Protein AF-A0A7K1UAN4-F1 (afdb_monomer)

Sequence (146 aa):
MVEILPHTERFILIFNRLKNEKKLPSNSALAAKLGMGSGNTLTEIKSGRQNISIESIQKFCDLYGKANGFSMEDFIGKIGDTFNPDDEANWERAKIINLEQEVADLKSLVYKLLGRNRSYDECLDDIENGSKRILNDLRRSNKGRG

Radius of gyration: 20.34 Å; Cα contacts (8 Å, |Δi|>4): 111; chains: 1; bounding box: 42×40×54 Å

Foldseek 3Di:
DDDEDQLLVLVLVVVVVCVVVVNDDQLQVLCVQLVNNGSVQVVCSNVRNDYDDLSSVQSVCVVCVVVQQHHSCSRVDDPPPPPDPCCVVVSVVSVVVVVLQVQLVVVCVVCVVVVHHDDSVNSSVVSVVVVVVVVVVVVVVVVVPD

Solvent-accessible surface area (backbone atoms only — not comparable to full-atom values): 8249 Å² total; per-residue (Å²): 132,66,85,76,45,67,40,33,57,43,46,42,52,56,50,52,52,38,47,75,72,64,74,51,70,57,55,49,60,44,17,56,74,41,69,36,96,39,30,63,58,50,51,34,33,65,68,63,64,43,70,65,53,71,69,35,49,48,47,45,27,75,76,48,10,77,89,68,70,47,51,66,66,76,36,69,60,65,88,77,68,74,83,47,87,68,43,59,56,54,52,49,47,48,47,48,51,52,51,48,51,54,51,11,51,52,47,19,51,52,30,49,77,71,74,39,96,51,52,46,68,63,37,36,54,54,50,56,54,49,53,56,49,53,54,51,52,54,55,53,64,59,65,73,76,115

Organism: NCBI:txid2683588

Secondary structure (DSSP, 8-state):
-PPPPHHHHHHHHHHHHHHHTT-S--HHHHHHHTT-S-HHHHHHHHTTSSPPPHHHHHHHIIIIIHHHT--SHHHHS-TTS---TTHHHHHHHHHHHHHHHHHHHHHHHHHHHTT----HHHHHHHHHHHHHHHHHHHHHHHHTT-

InterPro domains:
  IPR001387 Cro/C1-type, helix-turn-helix domain [PS50943] (28-75)

Mean predicted aligned error: 13.45 Å

pLDDT: mean 79.14, std 15.54, range [40.44, 96.25]

Nearest PDB structures (foldseek):
  5d4z-assembly5_V  TM=5.708E-01  e=2.843E-01  Salmonella phage SPC32H
  7egb-assembly1_9  TM=2.548E-01  e=7.263E+00  Homo sapiens

Structure (mmCIF, N/CA/C/O backbone):
data_AF-A0A7K1UAN4-F1
#
_entry.id   AF-A0A7K1UAN4-F1
#
loop_
_atom_site.group_PDB
_atom_site.id
_atom_site.type_symbol
_atom_site.label_atom_id
_atom_site.label_alt_id
_atom_site.label_comp_id
_atom_site.label_asym_id
_atom_site.label_entity_id
_atom_site.label_seq_id
_atom_site.pdbx_PDB_ins_code
_atom_site.Cartn_x
_atom_site.Cartn_y
_atom_site.Cartn_z
_atom_site.occupancy
_atom_site.B_iso_or_equiv
_atom_site.auth_seq_id
_atom_site.auth_comp_id
_atom_site.auth_asym_id
_atom_site.auth_atom_id
_atom_site.pdbx_PDB_model_num
ATOM 1 N N . MET A 1 1 ? 17.745 7.753 -25.594 1.00 60.97 1 MET A N 1
ATOM 2 C CA . MET A 1 1 ? 17.312 7.622 -24.186 1.00 60.97 1 MET A CA 1
ATOM 3 C C . MET A 1 1 ? 15.817 7.380 -24.198 1.00 60.97 1 MET A C 1
ATOM 5 O O . MET A 1 1 ? 15.152 8.009 -25.009 1.00 60.97 1 MET A O 1
ATOM 9 N N . VAL A 1 2 ? 15.315 6.439 -23.395 1.00 71.94 2 VAL A N 1
ATOM 10 C CA . VAL A 1 2 ? 13.866 6.242 -23.237 1.00 71.94 2 VAL A CA 1
ATOM 11 C C . VAL A 1 2 ? 13.353 7.378 -22.362 1.00 71.94 2 VAL A C 1
ATOM 13 O O . VAL A 1 2 ? 13.899 7.602 -21.286 1.00 71.94 2 VAL A O 1
ATOM 16 N N . GLU A 1 3 ? 12.354 8.114 -22.839 1.00 84.25 3 GLU A N 1
ATOM 17 C CA . GLU A 1 3 ? 11.639 9.079 -22.009 1.00 84.25 3 GLU A CA 1
ATOM 18 C C . GLU A 1 3 ? 10.811 8.306 -20.978 1.00 84.25 3 GLU A C 1
ATOM 20 O O . GLU A 1 3 ? 9.996 7.444 -21.332 1.00 84.25 3 GLU A O 1
ATOM 25 N N . ILE A 1 4 ? 11.077 8.553 -19.696 1.00 85.88 4 ILE A N 1
ATOM 26 C CA . ILE A 1 4 ? 10.380 7.880 -18.604 1.00 85.88 4 ILE A CA 1
ATOM 27 C C . ILE A 1 4 ? 9.106 8.650 -18.288 1.00 85.88 4 ILE A C 1
ATOM 29 O O . ILE A 1 4 ? 9.117 9.858 -18.082 1.00 85.88 4 ILE A O 1
ATOM 33 N N . LE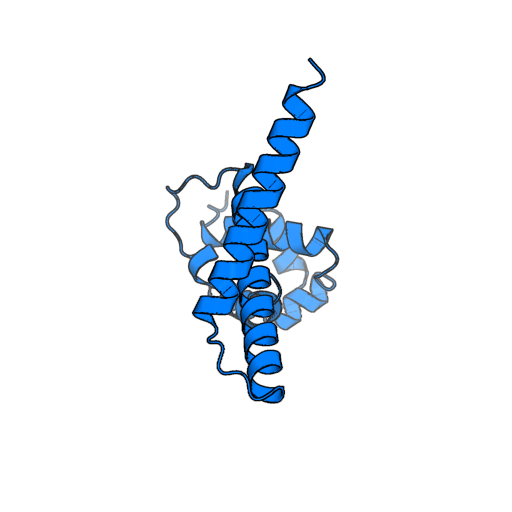U A 1 5 ? 7.993 7.922 -18.291 1.00 84.88 5 LEU A N 1
ATOM 34 C CA . LEU A 1 5 ? 6.674 8.475 -18.055 1.00 84.88 5 LEU A CA 1
ATOM 35 C C . LEU A 1 5 ? 6.460 8.734 -16.554 1.00 84.88 5 LEU A C 1
ATOM 37 O O . LEU A 1 5 ? 6.926 7.940 -15.732 1.00 84.88 5 LEU A O 1
ATOM 41 N N . PRO A 1 6 ? 5.659 9.751 -16.190 1.00 82.38 6 PRO A N 1
ATOM 42 C CA . PRO A 1 6 ? 5.332 10.095 -14.802 1.00 82.38 6 PRO A CA 1
ATOM 43 C C . PRO A 1 6 ? 5.008 8.916 -13.892 1.00 82.38 6 PRO A C 1
ATOM 45 O O . PRO A 1 6 ? 5.553 8.753 -12.804 1.00 82.38 6 PRO A O 1
ATOM 48 N N . HIS A 1 7 ? 4.098 8.068 -14.357 1.00 84.06 7 HIS A N 1
ATOM 49 C CA . HIS A 1 7 ? 3.599 6.940 -13.590 1.00 84.06 7 HIS A CA 1
ATOM 50 C C . HIS A 1 7 ? 4.685 5.882 -13.374 1.00 84.06 7 HIS A C 1
ATOM 52 O O . HIS A 1 7 ? 4.673 5.188 -12.360 1.00 84.06 7 HIS A O 1
ATOM 58 N N . THR A 1 8 ? 5.653 5.782 -14.290 1.00 90.44 8 THR A N 1
ATOM 59 C CA . THR A 1 8 ? 6.831 4.930 -14.128 1.00 90.44 8 THR A CA 1
ATOM 60 C C . THR A 1 8 ? 7.746 5.475 -13.043 1.00 90.44 8 THR A C 1
ATOM 62 O O . THR A 1 8 ? 8.170 4.705 -12.185 1.00 90.44 8 THR A O 1
ATOM 65 N N . GLU A 1 9 ? 8.021 6.780 -13.023 1.00 85.44 9 GLU A N 1
ATOM 66 C CA . GLU A 1 9 ? 8.836 7.394 -11.964 1.00 85.44 9 GLU A CA 1
ATOM 67 C C . GLU A 1 9 ? 8.207 7.158 -10.587 1.00 85.44 9 GLU A C 1
ATOM 69 O O . GLU A 1 9 ? 8.868 6.669 -9.666 1.00 85.44 9 GLU A O 1
ATOM 74 N N . ARG A 1 10 ? 6.894 7.394 -10.475 1.00 85.94 10 ARG A N 1
ATOM 75 C CA . ARG A 1 10 ? 6.131 7.148 -9.244 1.00 85.94 10 ARG A CA 1
ATOM 76 C C . ARG A 1 10 ? 6.131 5.674 -8.842 1.00 85.94 10 ARG A C 1
ATOM 78 O O . ARG A 1 10 ? 6.328 5.352 -7.670 1.00 85.94 10 ARG A O 1
ATOM 85 N N . P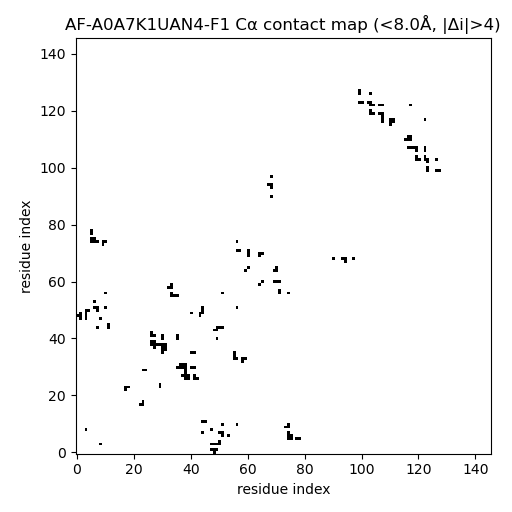HE A 1 11 ? 6.010 4.766 -9.809 1.00 91.88 11 PHE A N 1
ATOM 86 C CA . PHE A 1 11 ? 6.152 3.337 -9.552 1.00 91.88 11 PHE A CA 1
ATO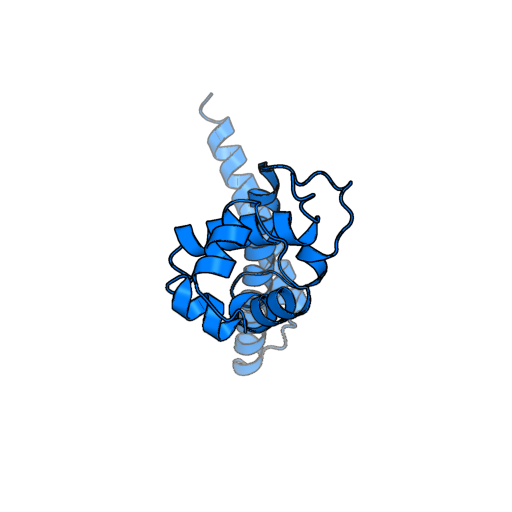M 87 C C . PHE A 1 11 ? 7.520 2.969 -8.990 1.00 91.88 11 PHE A C 1
ATOM 89 O O . PHE A 1 11 ? 7.581 2.244 -8.000 1.00 91.88 11 PHE A O 1
ATOM 96 N N . ILE A 1 12 ? 8.611 3.475 -9.570 1.00 90.19 12 ILE A N 1
ATOM 97 C CA . ILE A 1 12 ? 9.971 3.178 -9.104 1.00 90.19 12 ILE A CA 1
ATOM 98 C C . ILE A 1 12 ? 10.155 3.627 -7.648 1.00 90.19 12 ILE A C 1
ATOM 100 O O . ILE A 1 12 ? 10.749 2.894 -6.851 1.00 90.19 12 ILE A O 1
ATOM 104 N N . LEU A 1 13 ? 9.617 4.793 -7.283 1.00 85.81 13 LEU A N 1
ATOM 105 C CA . LEU A 1 13 ? 9.676 5.329 -5.922 1.00 85.81 13 LEU A CA 1
ATOM 106 C C . LEU A 1 13 ? 8.960 4.414 -4.919 1.00 85.81 13 LEU A C 1
ATOM 108 O O . LEU A 1 13 ? 9.583 3.927 -3.969 1.00 85.81 13 LEU A O 1
ATOM 112 N N . ILE A 1 14 ? 7.682 4.108 -5.165 1.00 88.62 14 ILE A N 1
ATOM 113 C CA . ILE A 1 14 ? 6.878 3.245 -4.283 1.00 88.62 14 ILE A CA 1
ATOM 114 C C . ILE A 1 14 ? 7.476 1.832 -4.222 1.00 88.62 14 ILE A C 1
ATOM 116 O O . ILE A 1 14 ? 7.595 1.242 -3.144 1.00 88.62 14 ILE A O 1
ATOM 120 N N . PHE A 1 15 ? 7.923 1.298 -5.361 1.00 92.12 15 PHE A N 1
ATOM 121 C CA . PHE A 1 15 ? 8.591 0.004 -5.446 1.00 92.12 15 PHE A CA 1
ATOM 122 C C . PHE A 1 15 ? 9.835 -0.057 -4.549 1.00 92.12 15 PHE A C 1
ATOM 124 O O . PHE A 1 15 ? 9.979 -0.992 -3.757 1.00 92.12 15 PHE A O 1
ATOM 131 N N . ASN A 1 16 ? 10.734 0.928 -4.647 1.00 89.06 16 ASN A N 1
ATOM 132 C CA . ASN A 1 16 ? 11.977 0.944 -3.875 1.00 89.06 16 ASN A CA 1
ATOM 133 C C . ASN A 1 16 ? 11.705 1.028 -2.370 1.00 89.06 16 ASN A C 1
ATOM 135 O O . ASN A 1 16 ? 12.329 0.293 -1.601 1.00 89.06 16 ASN A O 1
ATOM 139 N N . ARG A 1 17 ? 10.729 1.842 -1.956 1.00 84.31 17 ARG A N 1
ATOM 140 C CA . ARG A 1 17 ? 10.296 1.920 -0.557 1.00 84.31 17 ARG A CA 1
ATOM 141 C C . ARG A 1 17 ? 9.815 0.569 -0.039 1.00 84.31 17 ARG A C 1
ATOM 143 O O . ARG A 1 17 ? 10.361 0.047 0.932 1.00 84.31 17 ARG A O 1
ATOM 150 N N . LEU A 1 18 ? 8.832 -0.037 -0.704 1.00 88.81 18 LEU A N 1
ATOM 151 C CA . LEU A 1 18 ? 8.281 -1.317 -0.255 1.00 88.81 18 LEU A CA 1
ATOM 152 C C . LEU A 1 18 ? 9.322 -2.443 -0.293 1.00 88.81 18 LEU A C 1
ATOM 154 O O . LEU A 1 18 ? 9.243 -3.394 0.490 1.00 88.81 18 LEU A O 1
ATOM 158 N N . LYS A 1 19 ? 10.323 -2.341 -1.176 1.00 88.25 19 LYS A N 1
ATOM 159 C CA . LYS A 1 19 ? 11.454 -3.268 -1.198 1.00 88.25 19 LYS A CA 1
ATOM 160 C C . LYS A 1 19 ? 12.363 -3.101 0.022 1.00 88.25 19 LYS A C 1
ATOM 162 O O . LYS A 1 19 ? 12.740 -4.116 0.608 1.00 88.25 19 LYS 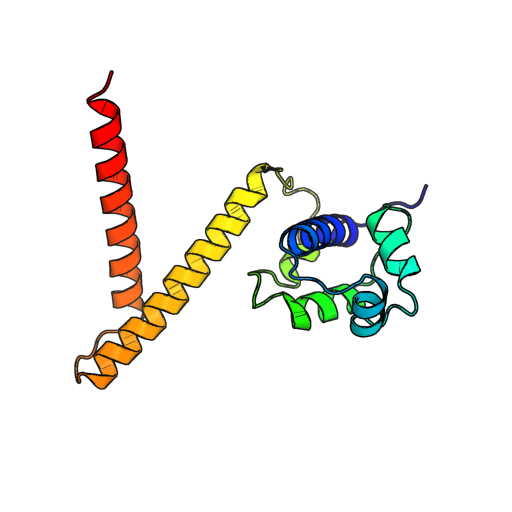A O 1
ATOM 167 N N . ASN A 1 20 ? 12.655 -1.866 0.429 1.00 85.88 20 ASN A N 1
ATOM 168 C CA . ASN A 1 20 ? 13.430 -1.561 1.638 1.00 85.88 20 ASN A CA 1
ATOM 169 C C . ASN A 1 20 ? 12.704 -2.021 2.911 1.00 85.88 20 ASN A C 1
ATOM 171 O O . ASN A 1 20 ? 13.322 -2.601 3.800 1.00 85.88 20 ASN A O 1
ATOM 175 N N . GLU A 1 21 ? 11.379 -1.874 2.951 1.00 84.88 21 GLU A N 1
ATOM 176 C CA . GLU A 1 21 ? 10.522 -2.370 4.038 1.00 84.88 21 GLU A CA 1
ATOM 177 C C . GLU A 1 21 ? 10.323 -3.902 4.015 1.00 84.88 21 GLU A C 1
ATOM 179 O O . GLU A 1 21 ? 9.596 -4.447 4.843 1.00 84.88 21 GLU A O 1
ATOM 184 N N . LYS A 1 22 ? 10.952 -4.623 3.071 1.00 88.38 22 LYS A N 1
ATOM 185 C CA . LYS A 1 22 ? 10.815 -6.080 2.867 1.00 88.38 22 LYS A CA 1
ATOM 186 C C . LYS A 1 22 ? 9.367 -6.550 2.651 1.00 88.38 22 LYS A C 1
ATOM 188 O O . LYS A 1 22 ? 9.048 -7.713 2.887 1.00 88.38 22 LYS A O 1
ATOM 193 N N . LYS A 1 23 ? 8.502 -5.671 2.141 1.00 88.06 23 LYS A N 1
ATOM 194 C CA . LYS A 1 23 ? 7.089 -5.957 1.846 1.00 88.06 23 LYS A CA 1
ATOM 195 C C . LYS A 1 23 ? 6.858 -6.544 0.453 1.00 88.06 23 LYS A C 1
ATOM 197 O O . LYS A 1 23 ? 5.770 -7.041 0.168 1.00 88.06 23 LYS A O 1
ATOM 202 N N . LEU A 1 24 ? 7.870 -6.503 -0.418 1.00 92.56 24 LEU A N 1
ATOM 203 C CA . LEU A 1 24 ? 7.796 -7.058 -1.772 1.00 92.56 24 LEU A CA 1
ATOM 204 C C . LEU A 1 24 ? 8.575 -8.373 -1.916 1.00 92.56 24 LEU A C 1
ATOM 206 O O . LEU A 1 24 ? 9.718 -8.471 -1.446 1.00 92.56 24 LEU A O 1
ATOM 210 N N . PRO A 1 25 ? 8.021 -9.354 -2.657 1.00 93.25 25 PRO A N 1
ATOM 211 C CA . PRO A 1 25 ? 8.714 -10.600 -2.967 1.00 93.25 25 PRO A CA 1
ATOM 212 C C . PRO A 1 25 ? 9.900 -10.358 -3.920 1.00 93.25 25 PRO A C 1
ATOM 214 O O . PRO A 1 25 ? 10.235 -9.220 -4.265 1.00 93.25 25 PRO A O 1
ATOM 217 N N . SER A 1 26 ? 10.594 -11.421 -4.338 1.00 92.50 26 SER A N 1
ATOM 218 C CA . SER A 1 26 ? 11.665 -11.314 -5.342 1.00 92.50 26 SER A CA 1
ATOM 219 C C . SER A 1 26 ? 11.158 -10.681 -6.645 1.00 92.50 26 SER A C 1
ATOM 221 O O . SER A 1 26 ? 9.973 -10.778 -6.966 1.00 92.50 26 SER A O 1
ATOM 223 N N . ASN A 1 27 ? 12.051 -10.047 -7.414 1.00 91.94 27 ASN A N 1
ATOM 224 C CA . ASN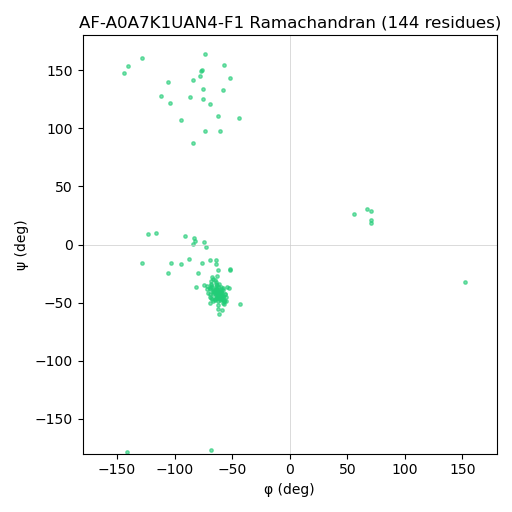 A 1 27 ? 11.662 -9.359 -8.650 1.00 91.94 27 ASN A CA 1
ATOM 225 C C . ASN A 1 27 ? 10.970 -10.301 -9.643 1.00 91.94 27 ASN A C 1
ATOM 227 O O . ASN A 1 27 ? 9.979 -9.916 -10.248 1.00 91.94 27 ASN A O 1
ATOM 231 N N . SER A 1 28 ? 11.438 -11.546 -9.759 1.00 91.81 28 SER A N 1
ATOM 232 C CA . SER A 1 28 ? 10.812 -12.558 -10.616 1.00 91.81 28 SER A CA 1
ATOM 233 C C . SER A 1 28 ? 9.397 -12.919 -10.159 1.00 91.81 28 SER A C 1
ATOM 235 O O . SER A 1 28 ? 8.492 -13.003 -10.982 1.00 91.81 28 SER A O 1
ATOM 237 N N . ALA A 1 29 ? 9.183 -13.089 -8.850 1.00 93.44 29 ALA A N 1
ATOM 238 C CA . ALA A 1 29 ? 7.864 -13.406 -8.307 1.00 93.44 29 ALA A CA 1
ATOM 239 C C . ALA A 1 29 ? 6.894 -12.221 -8.423 1.00 93.44 29 ALA A C 1
ATOM 241 O O . ALA A 1 29 ? 5.715 -12.416 -8.708 1.00 93.44 29 ALA A O 1
ATOM 242 N N . LEU A 1 30 ? 7.382 -10.995 -8.219 1.00 94.56 30 LEU A N 1
ATOM 243 C CA . LEU A 1 30 ? 6.571 -9.798 -8.407 1.00 94.56 30 LEU A CA 1
ATOM 244 C C . LEU A 1 30 ? 6.212 -9.602 -9.881 1.00 94.56 30 LEU A C 1
ATOM 246 O O . LEU A 1 30 ? 5.044 -9.403 -10.185 1.00 94.56 30 LEU A O 1
ATOM 250 N N . ALA A 1 31 ? 7.177 -9.727 -10.793 1.00 93.94 31 ALA A N 1
ATOM 251 C CA . ALA A 1 31 ? 6.934 -9.623 -12.227 1.00 93.94 31 ALA A CA 1
ATOM 252 C C . ALA A 1 31 ? 5.850 -10.612 -12.689 1.00 93.94 31 ALA A C 1
ATOM 254 O O . ALA A 1 31 ? 4.892 -10.201 -13.338 1.00 93.94 31 ALA A O 1
ATOM 255 N N . ALA A 1 32 ? 5.911 -11.871 -12.236 1.00 93.69 32 ALA A N 1
ATOM 256 C CA . ALA A 1 32 ? 4.868 -12.859 -12.510 1.00 93.69 32 ALA A CA 1
ATOM 257 C C . ALA A 1 32 ? 3.479 -12.416 -12.007 1.00 93.69 32 ALA A C 1
ATOM 259 O O . ALA A 1 32 ? 2.502 -12.503 -12.748 1.00 93.69 32 ALA A O 1
ATOM 260 N N . LYS A 1 33 ? 3.384 -11.880 -10.780 1.00 94.06 33 LYS A N 1
ATOM 261 C CA . LYS A 1 33 ? 2.120 -11.363 -10.219 1.00 94.06 33 LYS A CA 1
ATOM 262 C C . LYS A 1 33 ? 1.568 -10.158 -10.983 1.00 94.06 33 LYS A C 1
ATOM 264 O O . LYS A 1 33 ? 0.357 -10.012 -11.097 1.00 94.06 33 LYS A O 1
ATOM 269 N N . LEU A 1 34 ? 2.446 -9.309 -11.512 1.00 94.69 34 LEU A N 1
ATOM 270 C CA . LEU A 1 34 ? 2.071 -8.127 -12.291 1.00 94.69 34 LEU A CA 1
ATOM 271 C C . LEU A 1 34 ? 1.804 -8.442 -13.773 1.00 94.69 34 LEU A C 1
ATOM 273 O O . LEU A 1 34 ? 1.479 -7.535 -14.541 1.00 94.69 34 LEU 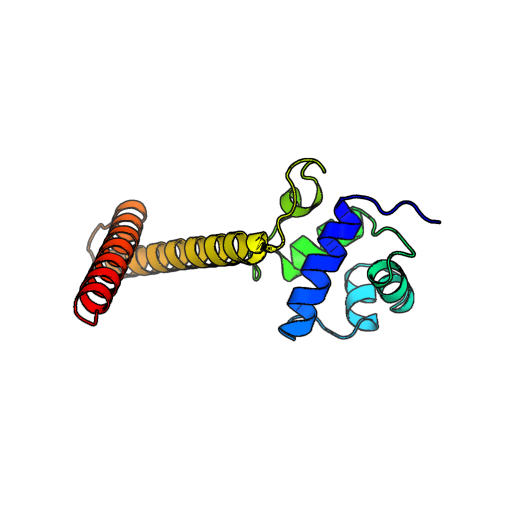A O 1
ATOM 277 N N . GLY A 1 35 ? 1.932 -9.709 -14.187 1.00 91.88 35 GLY A N 1
ATOM 278 C CA . GLY A 1 35 ? 1.795 -10.126 -15.586 1.00 91.88 35 GLY A CA 1
ATOM 279 C C . GLY A 1 35 ? 2.949 -9.658 -16.479 1.00 91.88 35 GLY A C 1
ATOM 280 O O . GLY A 1 35 ? 2.798 -9.562 -17.690 1.00 91.88 35 GLY A O 1
ATOM 281 N N . MET A 1 36 ? 4.100 -9.345 -15.887 1.00 86.31 36 MET A N 1
ATOM 282 C CA . MET A 1 36 ? 5.310 -8.910 -16.573 1.00 86.31 36 MET A CA 1
ATOM 283 C C . MET A 1 36 ? 6.162 -10.155 -16.798 1.00 86.31 36 MET A C 1
ATOM 285 O O . MET A 1 36 ? 6.691 -10.718 -15.844 1.00 86.31 36 MET A O 1
ATOM 289 N N . GLY A 1 37 ? 6.254 -10.631 -18.038 1.00 81.19 37 GLY A N 1
ATOM 290 C CA . GLY A 1 37 ? 6.748 -11.981 -18.346 1.00 81.19 37 GLY A CA 1
ATOM 291 C C . GLY A 1 37 ? 8.104 -12.377 -17.739 1.00 81.19 37 GLY A C 1
ATOM 292 O O . GLY A 1 37 ? 8.368 -13.568 -17.602 1.00 81.19 37 GLY A O 1
ATOM 293 N N . SER A 1 38 ? 8.959 -11.425 -17.337 1.00 86.62 38 SER A N 1
ATOM 294 C CA . SER A 1 38 ? 10.227 -11.727 -16.667 1.00 86.62 38 SER A CA 1
ATOM 295 C C . SER A 1 38 ? 10.565 -10.770 -15.521 1.00 86.62 38 SER A C 1
ATOM 297 O O . SER A 1 38 ? 10.233 -9.585 -15.541 1.00 86.62 38 SER A O 1
ATOM 299 N N . GLY A 1 39 ? 11.350 -11.265 -14.558 1.00 83.38 39 GLY A N 1
ATOM 300 C CA . GLY A 1 39 ? 11.973 -10.421 -13.534 1.00 83.38 39 GLY A CA 1
ATOM 301 C C . GLY A 1 39 ? 12.948 -9.382 -14.105 1.00 83.38 39 GLY A C 1
ATOM 302 O O . GLY A 1 39 ? 13.186 -8.364 -13.457 1.00 83.38 39 GLY A O 1
ATOM 303 N N . ASN A 1 40 ? 13.478 -9.600 -15.316 1.00 91.00 40 ASN A N 1
ATOM 304 C CA . ASN A 1 40 ? 14.353 -8.638 -15.987 1.00 91.00 40 ASN A CA 1
ATOM 305 C C . ASN A 1 40 ? 13.590 -7.374 -16.406 1.00 91.00 40 ASN A C 1
ATOM 307 O O . ASN A 1 40 ? 14.101 -6.276 -16.223 1.00 91.00 40 ASN A O 1
ATOM 311 N N . THR A 1 41 ? 12.332 -7.512 -16.836 1.00 90.81 41 THR A N 1
ATOM 312 C CA . THR A 1 41 ? 11.445 -6.377 -17.145 1.00 90.81 41 THR A CA 1
ATOM 313 C C . THR A 1 41 ? 11.309 -5.435 -15.947 1.00 90.81 41 THR A C 1
ATOM 315 O O . THR A 1 41 ? 11.416 -4.220 -16.079 1.00 90.81 41 THR A O 1
ATOM 318 N N . LEU A 1 42 ? 11.153 -5.987 -14.741 1.00 92.12 42 LEU A N 1
ATOM 319 C CA . LEU A 1 42 ? 11.071 -5.181 -13.524 1.00 92.12 42 LEU A CA 1
ATOM 320 C C . LEU A 1 42 ? 12.405 -4.486 -13.191 1.00 92.12 42 LEU A C 1
ATOM 322 O O . LEU A 1 42 ? 12.416 -3.354 -12.707 1.00 92.12 42 LEU A O 1
ATOM 326 N N . THR A 1 43 ? 13.535 -5.140 -13.471 1.00 92.25 43 THR A N 1
ATOM 327 C CA . THR A 1 43 ? 14.879 -4.556 -13.320 1.00 92.25 43 THR A CA 1
ATOM 328 C C . THR A 1 43 ? 15.122 -3.410 -14.307 1.00 92.25 43 THR A C 1
ATOM 330 O O . THR A 1 43 ? 15.689 -2.383 -13.925 1.00 92.25 43 THR A O 1
ATOM 333 N N . GLU A 1 44 ? 14.678 -3.553 -15.555 1.00 92.06 44 GLU A N 1
ATOM 334 C CA . GLU A 1 44 ? 14.766 -2.516 -16.588 1.00 92.06 44 GLU A CA 1
ATOM 335 C C . GLU A 1 44 ? 13.896 -1.304 -16.251 1.00 92.06 44 GLU A C 1
ATOM 337 O O . GLU A 1 44 ? 14.368 -0.172 -16.371 1.00 92.06 44 GLU A O 1
ATOM 342 N N . ILE A 1 45 ? 12.691 -1.531 -15.722 1.00 92.44 45 ILE A N 1
ATOM 343 C CA . ILE A 1 45 ? 11.821 -0.465 -15.209 1.00 92.44 45 ILE A CA 1
ATOM 344 C C . ILE A 1 45 ? 12.490 0.263 -14.043 1.00 92.44 45 ILE A C 1
ATOM 346 O O . ILE A 1 45 ? 12.666 1.475 -14.109 1.00 92.44 45 ILE A O 1
ATOM 350 N N . LYS A 1 46 ? 12.966 -0.458 -13.015 1.00 87.88 46 LYS A N 1
ATOM 351 C CA . LYS A 1 46 ? 13.678 0.146 -11.870 1.00 87.88 46 LYS A CA 1
ATOM 352 C C . LYS A 1 46 ? 14.878 0.994 -12.305 1.00 87.88 46 LYS A C 1
ATOM 354 O O . LYS A 1 46 ? 15.185 2.000 -11.674 1.00 87.88 46 LYS A O 1
ATOM 359 N N . SER A 1 47 ? 15.576 0.559 -13.350 1.00 86.69 47 SER A N 1
ATOM 360 C CA . SER A 1 47 ? 16.768 1.237 -13.860 1.00 86.69 47 SER A CA 1
ATOM 361 C C . SER A 1 47 ? 16.452 2.419 -14.783 1.00 86.69 47 SER A C 1
ATOM 363 O O . SER A 1 47 ? 17.386 2.975 -15.357 1.00 86.69 47 SER A O 1
ATOM 365 N N . GLY A 1 48 ? 15.175 2.761 -14.994 1.00 85.25 48 GLY A N 1
ATOM 366 C CA . GLY A 1 48 ? 14.776 3.833 -15.907 1.00 85.25 48 GLY A CA 1
ATOM 367 C C . GLY A 1 48 ? 15.074 3.516 -17.375 1.00 85.25 48 GLY A C 1
ATOM 368 O O . GLY A 1 48 ? 15.381 4.415 -18.151 1.00 85.25 48 GLY A O 1
ATOM 369 N N . ARG A 1 49 ? 15.049 2.236 -17.768 1.00 89.31 49 ARG A N 1
ATOM 370 C CA . ARG A 1 49 ? 15.262 1.805 -19.164 1.00 89.31 49 ARG A CA 1
ATOM 371 C C . ARG A 1 49 ? 13.969 1.418 -19.873 1.00 89.31 49 ARG A C 1
ATOM 373 O O . ARG A 1 49 ? 13.965 1.322 -21.095 1.00 89.31 49 ARG A O 1
ATOM 380 N N . GLN A 1 50 ? 12.892 1.198 -19.123 1.00 92.31 50 GLN A N 1
ATOM 381 C CA . GLN A 1 50 ? 11.590 0.808 -19.649 1.00 92.31 50 GLN A CA 1
ATOM 382 C C . GLN A 1 50 ? 10.468 1.460 -18.834 1.00 92.31 50 GLN A C 1
ATOM 384 O O . GLN A 1 50 ? 10.598 1.647 -17.627 1.00 92.31 50 GLN A O 1
ATOM 389 N N . ASN A 1 51 ? 9.354 1.774 -19.497 1.00 92.56 51 ASN A N 1
ATOM 390 C CA . ASN A 1 51 ? 8.136 2.231 -18.835 1.00 92.56 51 ASN A CA 1
ATOM 391 C C . ASN A 1 51 ? 7.287 1.059 -18.341 1.00 92.56 51 ASN A C 1
ATOM 393 O O . ASN A 1 51 ? 7.158 0.038 -19.021 1.00 92.56 51 ASN A O 1
ATOM 397 N N . ILE A 1 52 ? 6.688 1.220 -17.162 1.00 93.94 52 ILE A N 1
ATOM 398 C CA . ILE A 1 52 ? 5.690 0.273 -16.668 1.00 93.94 52 ILE A CA 1
ATOM 399 C C . ILE A 1 52 ? 4.353 0.520 -17.373 1.00 93.94 52 ILE A C 1
ATOM 401 O O . ILE A 1 52 ? 4.001 1.654 -17.677 1.00 93.94 52 ILE A O 1
ATOM 405 N N . SER A 1 53 ? 3.593 -0.544 -17.634 1.00 93.69 53 SER A N 1
ATOM 406 C CA . SER A 1 53 ? 2.241 -0.401 -18.173 1.00 93.69 53 SER A CA 1
ATOM 407 C C . SER A 1 53 ? 1.250 0.029 -17.086 1.00 93.69 53 SER A C 1
ATOM 409 O O . SER A 1 53 ? 1.377 -0.358 -15.922 1.00 93.69 53 SER A O 1
ATOM 411 N N . ILE A 1 54 ? 0.208 0.762 -17.480 1.00 92.06 54 ILE A N 1
ATOM 412 C CA . ILE A 1 54 ? -0.907 1.118 -16.591 1.00 92.06 54 ILE A CA 1
ATOM 413 C C . ILE A 1 54 ? -1.589 -0.132 -16.016 1.00 92.06 54 ILE A C 1
ATOM 415 O O . ILE A 1 54 ? -1.930 -0.154 -14.839 1.00 92.06 54 ILE A O 1
ATOM 419 N N . GLU A 1 55 ? -1.717 -1.205 -16.802 1.00 94.69 55 GLU A N 1
ATOM 420 C CA . GLU A 1 55 ? -2.286 -2.476 -16.336 1.00 94.69 55 GLU A CA 1
ATOM 421 C C . GLU A 1 55 ? -1.452 -3.097 -15.202 1.00 94.69 55 GLU A C 1
ATOM 423 O O . GLU A 1 55 ? -1.992 -3.572 -14.202 1.00 94.69 55 GLU A O 1
ATOM 428 N N . SER A 1 56 ? -0.121 -3.066 -15.326 1.00 95.44 56 SER A N 1
ATOM 429 C CA . SER A 1 56 ? 0.779 -3.551 -14.277 1.00 95.44 56 SER A CA 1
ATOM 430 C C . SER A 1 56 ? 0.736 -2.668 -13.028 1.00 95.44 56 SER A C 1
ATOM 432 O O . SER A 1 56 ? 0.843 -3.202 -11.926 1.00 95.44 56 SER A O 1
ATOM 434 N N . ILE A 1 57 ? 0.548 -1.350 -13.173 1.00 94.44 57 ILE A N 1
ATOM 435 C CA . ILE A 1 57 ? 0.330 -0.453 -12.028 1.00 94.44 57 ILE A CA 1
ATOM 436 C C . ILE A 1 57 ? -0.989 -0.789 -11.336 1.00 94.44 57 ILE A C 1
ATOM 438 O O . ILE A 1 57 ? -0.995 -0.953 -10.120 1.00 94.44 57 ILE A O 1
ATOM 442 N N . GLN A 1 58 ? -2.080 -0.971 -12.083 1.00 94.69 58 GLN A N 1
ATOM 443 C CA . GLN A 1 58 ? -3.373 -1.324 -11.498 1.00 94.69 58 GLN A CA 1
ATOM 444 C C . GLN A 1 58 ? -3.269 -2.615 -10.675 1.00 94.69 58 GLN A C 1
ATOM 446 O O . GLN A 1 58 ? -3.627 -2.629 -9.501 1.00 94.69 58 GLN A O 1
ATOM 451 N N . LYS A 1 59 ? -2.654 -3.668 -11.232 1.00 96.25 59 LYS A N 1
ATOM 452 C CA . LYS A 1 59 ? -2.395 -4.920 -10.496 1.00 96.25 59 LYS A CA 1
ATOM 453 C C . LYS A 1 59 ? -1.529 -4.703 -9.255 1.00 96.25 59 LYS A C 1
ATOM 455 O O . LYS A 1 59 ? -1.719 -5.366 -8.238 1.00 96.25 59 LYS A O 1
ATOM 460 N N . PHE A 1 60 ? -0.559 -3.795 -9.326 1.00 95.75 60 PHE A N 1
ATOM 461 C CA . PHE A 1 60 ? 0.279 -3.451 -8.184 1.00 95.75 60 PHE A CA 1
ATOM 462 C C . PHE A 1 60 ? -0.529 -2.762 -7.073 1.00 95.75 60 PHE A C 1
ATOM 464 O O . PHE A 1 60 ? -0.382 -3.131 -5.907 1.00 95.75 60 PHE A O 1
ATOM 471 N N . CYS A 1 61 ? -1.427 -1.839 -7.422 1.00 93.19 61 CYS A N 1
ATOM 472 C CA . CYS A 1 61 ? -2.368 -1.209 -6.495 1.00 93.19 61 CYS A CA 1
ATOM 473 C C . CYS A 1 61 ? -3.349 -2.222 -5.887 1.00 93.19 61 CYS A C 1
ATOM 475 O O . CYS A 1 61 ? -3.561 -2.204 -4.678 1.00 93.19 61 CYS A O 1
ATOM 477 N N . ASP A 1 62 ? -3.883 -3.152 -6.675 1.00 95.00 62 ASP A N 1
ATOM 478 C CA . ASP A 1 62 ? -4.825 -4.161 -6.175 1.00 95.00 62 ASP A CA 1
ATOM 479 C C . ASP A 1 62 ? -4.167 -5.098 -5.148 1.00 95.00 62 ASP A C 1
ATOM 481 O O . ASP A 1 62 ? -4.771 -5.472 -4.142 1.00 95.00 62 ASP A O 1
ATOM 485 N N . LEU A 1 63 ? -2.901 -5.462 -5.379 1.00 94.81 63 LEU A N 1
ATOM 486 C CA . LEU A 1 63 ? -2.157 -6.379 -4.514 1.00 94.81 63 LEU A CA 1
ATOM 487 C C . LEU A 1 63 ? -1.568 -5.704 -3.271 1.00 94.81 63 LEU A C 1
ATOM 489 O O . LEU A 1 63 ? -1.472 -6.339 -2.219 1.00 94.81 63 LEU A O 1
ATOM 493 N N . TYR A 1 64 ? -1.114 -4.457 -3.397 1.00 93.12 64 TYR A N 1
ATOM 494 C CA . TYR A 1 64 ? -0.287 -3.805 -2.377 1.00 93.12 64 TYR A CA 1
ATOM 495 C C . TYR A 1 64 ? -0.798 -2.430 -1.945 1.00 93.12 64 TYR A C 1
ATOM 497 O O . TYR A 1 64 ? -0.375 -1.956 -0.894 1.00 93.12 64 TYR A O 1
ATOM 505 N N . GLY A 1 65 ? -1.702 -1.805 -2.694 1.00 88.06 65 GLY A N 1
ATOM 506 C CA . GLY A 1 65 ? -2.144 -0.427 -2.483 1.00 88.06 65 GLY A CA 1
ATOM 507 C C . GLY A 1 65 ? -2.807 -0.210 -1.132 1.00 88.06 65 GLY A C 1
ATOM 508 O O . GLY A 1 65 ? -2.278 0.524 -0.299 1.00 88.06 65 GLY A O 1
ATOM 509 N N . LYS A 1 66 ? -3.904 -0.929 -0.854 1.00 83.88 66 LYS A N 1
ATOM 510 C CA . LYS A 1 66 ? -4.684 -0.761 0.388 1.00 83.88 66 LYS A CA 1
ATOM 511 C C . LYS A 1 66 ? -3.832 -0.917 1.652 1.00 83.88 66 LYS A C 1
ATOM 513 O O . LYS A 1 66 ? -3.865 -0.065 2.528 1.00 83.88 66 LYS A O 1
ATOM 518 N N . ALA A 1 67 ? -3.027 -1.977 1.727 1.00 83.44 67 ALA A N 1
ATOM 519 C CA . ALA A 1 67 ? -2.194 -2.263 2.899 1.00 83.44 67 ALA A CA 1
ATOM 520 C C . ALA A 1 67 ? -1.030 -1.271 3.092 1.00 83.44 67 ALA A C 1
ATOM 522 O O . ALA A 1 67 ? -0.380 -1.276 4.137 1.00 83.44 67 ALA A O 1
ATOM 523 N N . ASN A 1 68 ? -0.727 -0.457 2.078 1.00 81.38 68 ASN A N 1
ATOM 524 C CA . ASN A 1 68 ? 0.382 0.493 2.094 1.00 81.38 68 ASN A CA 1
ATOM 525 C C . ASN A 1 68 ? -0.060 1.940 1.841 1.00 81.38 68 ASN A C 1
ATOM 527 O O . ASN A 1 68 ? 0.798 2.807 1.705 1.00 81.38 68 ASN A O 1
ATOM 531 N N . GLY A 1 69 ? -1.371 2.198 1.823 1.00 80.00 69 GLY A N 1
ATOM 532 C CA . GLY A 1 69 ? -1.947 3.534 1.737 1.00 80.00 69 GLY A CA 1
ATOM 533 C C . GLY A 1 69 ? -1.785 4.228 0.387 1.00 80.00 69 GLY A C 1
ATOM 534 O O . GLY A 1 69 ? -1.722 5.448 0.390 1.00 80.00 69 GLY A O 1
ATOM 535 N N . PHE A 1 70 ? -1.708 3.492 -0.730 1.00 83.12 70 PHE A N 1
ATOM 536 C CA . PHE A 1 70 ? -1.661 4.071 -2.081 1.00 83.12 70 PHE A CA 1
ATOM 537 C C . PHE A 1 70 ? -2.705 3.451 -3.020 1.00 83.12 70 PHE A C 1
ATOM 539 O O . PHE A 1 70 ? -3.208 2.348 -2.800 1.00 83.12 70 PHE A O 1
ATOM 546 N N . SER A 1 71 ? -3.004 4.154 -4.101 1.00 87.56 71 SER A N 1
ATOM 547 C CA . SER A 1 71 ? -4.032 3.856 -5.094 1.00 87.56 71 SER A CA 1
ATOM 548 C C . SER A 1 71 ? -3.539 4.201 -6.504 1.00 87.56 71 SER A C 1
ATOM 550 O O . SER A 1 71 ? -2.405 4.633 -6.683 1.00 87.56 71 SER A O 1
ATOM 552 N N . MET A 1 72 ? -4.378 4.006 -7.524 1.00 87.25 72 MET A N 1
ATOM 553 C CA . MET A 1 72 ? -4.033 4.350 -8.908 1.00 87.25 72 MET A CA 1
ATOM 554 C C . MET A 1 72 ? -3.881 5.870 -9.119 1.00 87.25 72 MET A C 1
ATOM 556 O O . MET A 1 72 ? -3.089 6.306 -9.956 1.00 87.25 72 MET A O 1
ATOM 560 N N . GLU A 1 73 ? -4.599 6.690 -8.347 1.00 83.94 73 GLU A N 1
ATOM 561 C CA . GLU A 1 73 ? -4.548 8.158 -8.438 1.00 83.94 73 GLU A CA 1
ATOM 562 C C . GLU A 1 73 ? -3.146 8.693 -8.130 1.00 83.94 73 GLU A C 1
ATOM 564 O O . GLU A 1 73 ? -2.653 9.612 -8.794 1.00 83.94 73 GLU A O 1
ATOM 569 N N . ASP A 1 74 ? -2.447 8.012 -7.221 1.00 82.00 74 ASP A N 1
ATOM 570 C CA . ASP A 1 74 ? -1.066 8.304 -6.859 1.00 82.00 74 ASP A CA 1
ATOM 571 C C . ASP A 1 74 ? -0.092 8.101 -8.021 1.00 82.00 74 ASP A C 1
ATOM 573 O O . ASP A 1 74 ? 1.027 8.587 -7.946 1.00 82.00 74 ASP A O 1
ATOM 577 N N . PHE A 1 75 ? -0.485 7.450 -9.119 1.00 84.38 75 PHE A N 1
ATOM 578 C CA . PHE A 1 75 ? 0.353 7.252 -10.307 1.00 84.38 75 PHE A CA 1
ATOM 579 C C . PHE A 1 75 ? -0.055 8.152 -11.480 1.00 84.38 75 PHE A C 1
ATOM 581 O O . PHE A 1 75 ? 0.781 8.436 -12.336 1.00 84.38 75 PHE A O 1
ATOM 588 N N . ILE A 1 76 ? -1.316 8.597 -11.531 1.00 73.75 76 ILE A N 1
ATOM 589 C CA . ILE A 1 76 ? -1.897 9.350 -12.662 1.00 73.75 76 ILE A CA 1
ATOM 590 C C . ILE A 1 76 ? -1.817 10.876 -12.453 1.00 73.75 76 ILE A C 1
ATOM 592 O O . ILE A 1 76 ? -1.935 11.634 -13.417 1.00 73.75 76 ILE A O 1
ATOM 596 N N . GLY A 1 77 ? -1.582 11.347 -11.222 1.00 60.28 77 GLY A N 1
ATOM 597 C CA . GLY A 1 77 ? -1.441 12.778 -10.924 1.00 60.28 77 GLY A CA 1
ATOM 598 C C . GLY A 1 77 ? -0.416 13.500 -11.818 1.00 60.28 77 GLY A C 1
ATOM 599 O O . GLY A 1 77 ? 0.616 12.937 -12.190 1.00 60.28 77 GLY A O 1
ATOM 600 N N . LYS A 1 78 ? -0.710 14.759 -12.180 1.00 47.19 78 LYS A N 1
ATOM 601 C CA . LYS A 1 78 ? 0.100 15.567 -13.111 1.00 47.19 78 LYS A CA 1
ATOM 602 C C . LYS A 1 78 ? 1.546 15.713 -12.617 1.00 47.19 78 LYS A C 1
ATOM 604 O O . LYS A 1 78 ? 1.770 16.103 -11.473 1.00 47.19 78 LYS A O 1
ATOM 609 N N . ILE A 1 79 ? 2.523 15.496 -13.506 1.00 45.03 79 ILE A N 1
ATOM 610 C CA . ILE A 1 79 ? 3.880 16.037 -13.314 1.00 45.03 79 ILE A CA 1
ATOM 611 C C . ILE A 1 79 ? 3.744 17.556 -13.310 1.00 45.03 79 ILE A C 1
ATOM 613 O O . ILE A 1 79 ? 3.388 18.151 -14.325 1.00 45.03 79 ILE A O 1
ATOM 617 N N . GLY A 1 80 ? 3.962 18.163 -12.152 1.00 41.47 80 GLY A N 1
ATOM 618 C CA . GLY A 1 80 ? 3.759 19.591 -11.922 1.00 41.47 80 GLY A CA 1
ATOM 619 C C . GLY A 1 80 ? 3.430 19.879 -10.464 1.00 41.47 80 GLY A C 1
ATOM 620 O O . GLY A 1 80 ? 3.909 20.873 -9.928 1.00 41.47 80 GLY A O 1
ATOM 621 N N . ASP A 1 81 ? 2.743 18.949 -9.796 1.00 44.53 81 ASP A N 1
ATOM 622 C CA . ASP A 1 81 ? 2.873 18.823 -8.349 1.00 44.53 81 ASP A CA 1
ATOM 623 C C . ASP A 1 81 ? 4.243 18.195 -8.121 1.00 44.53 81 ASP A C 1
ATOM 625 O O . ASP A 1 81 ? 4.450 17.001 -8.353 1.00 44.53 81 ASP A O 1
ATOM 629 N N . THR A 1 82 ? 5.225 19.047 -7.829 1.00 40.94 82 THR A N 1
ATOM 630 C CA . THR A 1 82 ? 6.565 18.648 -7.404 1.00 40.94 82 THR A CA 1
ATOM 631 C C . THR A 1 82 ? 6.422 17.540 -6.379 1.00 40.94 82 THR A C 1
ATOM 633 O O . THR A 1 82 ? 5.993 17.810 -5.260 1.00 40.94 82 THR A O 1
ATOM 636 N N . PHE A 1 83 ? 6.782 16.317 -6.773 1.00 46.38 83 PHE A N 1
ATOM 637 C CA . PHE A 1 83 ? 7.073 15.262 -5.823 1.00 46.38 83 PHE A CA 1
ATOM 638 C C . PHE A 1 83 ? 8.251 15.776 -5.003 1.00 46.38 83 PHE A C 1
ATOM 640 O O . PHE A 1 83 ? 9.392 15.802 -5.475 1.00 46.38 83 PHE A O 1
ATOM 647 N N . ASN A 1 84 ? 7.951 16.326 -3.834 1.00 47.84 84 ASN A N 1
ATOM 648 C CA . ASN A 1 84 ? 8.979 16.772 -2.920 1.00 47.84 84 ASN A CA 1
ATOM 649 C C . ASN A 1 84 ? 9.535 15.488 -2.291 1.00 47.84 84 ASN A C 1
ATOM 651 O O . ASN A 1 84 ? 8.749 14.642 -1.895 1.00 47.84 84 ASN A O 1
ATOM 655 N N . PRO A 1 85 ? 10.848 15.268 -2.177 1.00 44.12 85 PRO A N 1
ATOM 656 C CA . PRO A 1 85 ? 11.385 14.183 -1.353 1.00 44.12 85 PRO A CA 1
ATOM 657 C C . PRO A 1 85 ? 10.836 14.174 0.090 1.00 44.12 85 PRO A C 1
ATOM 659 O O . PRO A 1 85 ? 10.789 13.115 0.710 1.00 44.12 85 PRO A O 1
ATOM 662 N N . ASP A 1 86 ? 10.326 15.312 0.585 1.00 49.31 86 ASP A N 1
ATOM 663 C CA . ASP A 1 86 ? 9.535 15.407 1.824 1.00 49.31 86 ASP A CA 1
ATOM 664 C C . ASP A 1 86 ? 8.102 14.829 1.717 1.00 49.31 86 ASP A C 1
ATOM 666 O O . ASP A 1 86 ? 7.378 14.793 2.710 1.00 49.31 86 ASP A O 1
ATOM 670 N N . ASP A 1 87 ? 7.660 14.341 0.553 1.00 53.62 87 ASP A N 1
ATOM 671 C CA . ASP A 1 87 ? 6.393 13.619 0.375 1.00 53.62 87 ASP A CA 1
ATOM 672 C C . ASP A 1 87 ? 6.382 12.302 1.149 1.00 53.62 87 ASP A C 1
ATOM 674 O O . ASP A 1 87 ? 5.305 11.788 1.437 1.00 53.62 87 ASP A O 1
ATOM 678 N N . GLU A 1 88 ? 7.534 11.777 1.585 1.00 49.66 88 GLU A N 1
ATOM 679 C CA . GLU A 1 88 ? 7.576 10.726 2.608 1.00 49.66 88 GLU A CA 1
ATOM 680 C C . GLU A 1 88 ? 6.773 11.136 3.856 1.00 49.66 88 GLU A C 1
ATOM 682 O O . GLU A 1 88 ? 6.001 10.327 4.370 1.00 49.66 88 GLU A O 1
ATOM 687 N N . ALA A 1 89 ? 6.815 12.415 4.250 1.00 47.97 89 ALA A N 1
ATOM 688 C CA . ALA A 1 89 ? 5.983 12.954 5.321 1.00 47.97 89 ALA A CA 1
ATOM 689 C C . ALA A 1 89 ? 4.492 13.003 4.947 1.00 47.97 89 ALA A C 1
ATOM 691 O O . ALA A 1 89 ? 3.648 12.840 5.824 1.00 47.97 89 ALA A O 1
ATOM 692 N N . ASN A 1 90 ? 4.135 13.190 3.672 1.00 50.97 90 ASN A N 1
ATOM 693 C CA . ASN A 1 90 ? 2.744 13.106 3.211 1.00 50.97 90 ASN A CA 1
ATOM 694 C C . ASN A 1 90 ? 2.230 11.661 3.209 1.00 50.97 90 ASN A C 1
ATOM 696 O O . ASN A 1 90 ? 1.089 11.424 3.597 1.00 50.97 90 ASN A O 1
ATOM 700 N N . TRP A 1 91 ? 3.076 10.681 2.893 1.00 52.25 91 TRP A N 1
ATOM 701 C CA . TRP A 1 91 ? 2.735 9.263 3.023 1.00 52.25 91 TRP A CA 1
ATOM 702 C C . TRP A 1 91 ? 2.662 8.800 4.477 1.00 52.25 91 TRP A C 1
ATOM 704 O O . TRP A 1 91 ? 1.806 7.991 4.827 1.00 52.25 91 TRP A O 1
ATOM 714 N N . GLU A 1 92 ? 3.550 9.289 5.341 1.00 54.78 92 GLU A N 1
ATOM 715 C CA . GLU A 1 92 ? 3.457 9.056 6.781 1.00 54.78 92 GLU A CA 1
ATOM 716 C C . GLU A 1 92 ? 2.197 9.697 7.357 1.00 54.78 92 GLU A C 1
ATOM 718 O O . GLU A 1 92 ? 1.502 9.049 8.133 1.00 54.78 92 GLU A O 1
ATOM 723 N N . ARG A 1 93 ? 1.833 10.906 6.914 1.00 56.50 93 ARG A N 1
ATOM 724 C CA . ARG A 1 93 ? 0.545 11.532 7.245 1.00 56.50 93 ARG A CA 1
ATOM 725 C C . ARG A 1 93 ? -0.633 10.709 6.738 1.00 56.50 93 ARG A C 1
ATOM 727 O O . ARG A 1 93 ? -1.539 10.461 7.517 1.00 56.50 93 ARG A O 1
ATOM 734 N N . ALA A 1 94 ? -0.608 10.225 5.497 1.00 54.56 94 ALA A N 1
ATOM 735 C CA . ALA A 1 94 ? -1.658 9.359 4.957 1.00 54.56 94 ALA A CA 1
ATOM 736 C C . ALA A 1 94 ? -1.775 8.043 5.746 1.00 54.56 94 ALA A C 1
ATOM 738 O O . ALA A 1 94 ? -2.873 7.588 6.052 1.00 54.56 94 ALA A O 1
ATOM 739 N N . LYS A 1 95 ? -0.642 7.457 6.152 1.00 60.56 95 LYS A N 1
ATOM 740 C CA . LYS A 1 95 ? -0.606 6.276 7.022 1.00 60.56 95 LYS A CA 1
ATOM 741 C C . LYS A 1 95 ? -1.168 6.574 8.412 1.00 60.56 95 LYS A C 1
ATOM 743 O O . LYS A 1 95 ? -1.890 5.743 8.949 1.00 60.56 95 LYS A O 1
ATOM 748 N N . ILE A 1 96 ? -0.834 7.726 8.991 1.00 67.31 96 ILE A N 1
ATOM 749 C CA . ILE A 1 96 ? -1.374 8.175 10.279 1.00 67.31 96 ILE A CA 1
ATOM 750 C C . ILE A 1 96 ? -2.887 8.359 10.168 1.00 67.31 96 ILE A C 1
ATOM 752 O O . ILE A 1 96 ? -3.599 7.768 10.967 1.00 67.31 96 ILE A O 1
ATOM 756 N N . ILE A 1 97 ? -3.373 9.056 9.140 1.00 67.12 97 ILE A N 1
ATOM 757 C CA . ILE A 1 97 ? -4.807 9.259 8.892 1.00 67.12 97 ILE A CA 1
ATOM 758 C C . ILE A 1 97 ? -5.523 7.909 8.771 1.00 67.12 97 ILE A C 1
ATOM 760 O O . ILE A 1 97 ? -6.511 7.683 9.460 1.00 67.12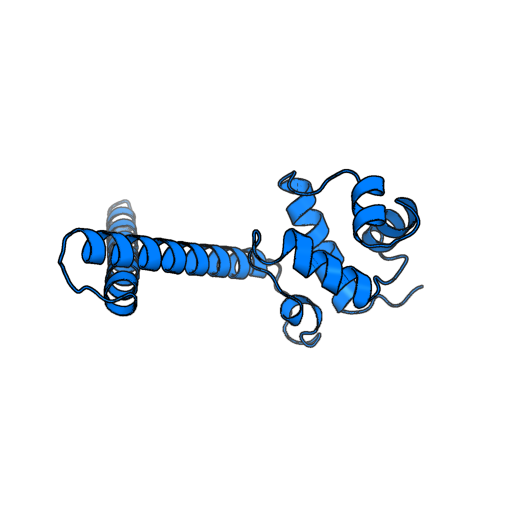 97 ILE A O 1
ATOM 764 N N . ASN A 1 98 ? -4.999 6.969 7.978 1.00 68.62 98 ASN A N 1
ATOM 765 C CA . ASN A 1 98 ? -5.595 5.634 7.858 1.00 68.62 98 ASN A CA 1
ATOM 766 C C . ASN A 1 98 ? -5.646 4.894 9.206 1.00 68.62 98 ASN A C 1
ATOM 768 O O . ASN A 1 98 ? -6.653 4.268 9.525 1.00 68.62 98 ASN A O 1
ATOM 772 N N . LEU A 1 99 ? -4.590 4.984 10.022 1.00 79.88 99 LEU A N 1
ATOM 773 C CA . LEU A 1 99 ? -4.580 4.389 11.362 1.00 79.88 99 LEU A CA 1
ATOM 774 C C . LEU A 1 99 ? -5.590 5.066 12.298 1.00 79.88 99 LEU A C 1
ATOM 776 O O . LEU A 1 99 ? -6.241 4.383 13.084 1.00 79.88 99 LEU A O 1
ATOM 780 N N . GLU A 1 100 ? -5.736 6.389 12.229 1.00 78.38 100 GLU A N 1
ATOM 781 C CA . GLU A 1 100 ? -6.725 7.135 13.013 1.00 78.38 100 GLU A CA 1
ATOM 782 C C . GLU A 1 100 ? -8.153 6.702 12.649 1.00 78.38 100 GLU A C 1
ATOM 784 O O . GLU A 1 100 ? -8.959 6.446 13.546 1.00 78.38 100 GLU A O 1
ATOM 789 N N . GLN A 1 101 ? -8.432 6.515 11.356 1.00 76.88 101 GLN A N 1
ATOM 790 C CA . GLN A 1 101 ? -9.714 6.012 10.854 1.00 76.88 101 GLN A CA 1
ATOM 791 C C . GLN A 1 101 ? -9.983 4.563 11.299 1.00 76.88 101 GLN A C 1
ATOM 793 O O . GLN A 1 101 ? -11.042 4.281 11.858 1.00 76.88 101 GLN A O 1
ATOM 798 N N . GLU A 1 102 ? -9.012 3.652 11.153 1.00 80.62 102 GLU A N 1
ATOM 799 C CA . GLU A 1 102 ? -9.149 2.259 11.615 1.00 80.62 102 GLU A CA 1
ATOM 800 C C . GLU A 1 102 ? -9.408 2.176 13.131 1.00 80.62 102 GLU A C 1
ATOM 802 O O . GLU A 1 102 ? -10.229 1.382 13.600 1.00 80.62 102 GLU A O 1
ATOM 807 N N . VAL A 1 103 ? -8.734 3.013 13.926 1.00 88.44 103 VAL A N 1
ATOM 808 C CA . VAL A 1 103 ? -8.948 3.072 15.378 1.00 88.44 103 VAL A CA 1
ATOM 809 C C . VAL A 1 103 ? -10.325 3.649 15.717 1.00 88.44 103 VAL A C 1
ATOM 811 O O . VAL A 1 103 ? -10.955 3.174 16.668 1.00 88.44 103 VAL A O 1
ATOM 814 N N . ALA A 1 104 ? -10.811 4.643 14.967 1.00 85.69 104 ALA A N 1
ATOM 815 C CA . ALA A 1 104 ? -12.149 5.204 15.149 1.00 85.69 104 ALA A CA 1
ATOM 816 C C . ALA A 1 104 ? -13.242 4.155 14.883 1.00 85.69 104 ALA A C 1
ATOM 818 O O . ALA A 1 104 ? -14.144 3.994 15.712 1.00 85.69 104 ALA A O 1
ATOM 819 N N . ASP A 1 105 ? -13.107 3.373 13.810 1.00 84.69 105 ASP A N 1
ATOM 820 C CA . ASP A 1 105 ? -14.003 2.256 13.487 1.00 84.69 105 ASP A CA 1
ATOM 821 C C . ASP A 1 105 ? -14.050 1.217 14.615 1.00 84.69 105 ASP A C 1
ATOM 823 O O . ASP A 1 105 ? -15.124 0.845 15.104 1.00 84.69 105 ASP A O 1
ATOM 827 N N . LEU A 1 106 ? -12.877 0.778 15.086 1.00 90.56 106 LEU A N 1
ATOM 828 C CA . LEU A 1 106 ? -12.775 -0.194 16.176 1.00 90.56 106 LEU A CA 1
ATOM 829 C C . LEU A 1 106 ? -13.389 0.338 17.476 1.00 90.56 106 LEU A C 1
ATOM 831 O O . LEU A 1 106 ? -14.111 -0.389 18.163 1.00 90.56 106 LEU A O 1
ATOM 835 N N . LYS A 1 107 ? -13.142 1.608 17.819 1.00 88.56 107 LYS A N 1
ATOM 836 C CA . LYS A 1 107 ? -13.734 2.245 19.004 1.00 88.56 107 LYS A CA 1
ATOM 837 C C . LYS A 1 107 ? -15.253 2.331 18.909 1.00 88.56 107 LYS A C 1
ATOM 839 O O . LYS A 1 107 ? -15.928 1.987 19.881 1.00 88.56 107 LYS A O 1
ATOM 844 N N . SER A 1 108 ? -15.791 2.754 17.765 1.00 89.88 108 SER A N 1
ATOM 845 C CA . SER A 1 108 ? -17.240 2.825 17.560 1.00 89.88 108 SER A CA 1
ATOM 846 C C . SER A 1 108 ? -17.882 1.439 17.694 1.00 89.88 108 SER A C 1
ATOM 848 O O . SER A 1 108 ? -18.888 1.285 18.392 1.00 89.88 108 SER A O 1
ATOM 850 N N . LEU A 1 109 ? -17.246 0.396 17.145 1.00 88.75 109 LEU A N 1
ATOM 851 C CA . LEU A 1 109 ? -17.701 -0.987 17.301 1.00 88.75 109 LEU A CA 1
ATOM 852 C C . LEU A 1 109 ? -17.712 -1.438 18.770 1.00 88.75 109 LEU A C 1
ATOM 854 O O . LEU A 1 109 ? -18.696 -2.026 19.222 1.00 88.75 109 LEU A O 1
ATOM 858 N N . VAL A 1 110 ? -16.657 -1.143 19.534 1.00 90.31 110 VAL A N 1
ATOM 859 C CA . VAL A 1 110 ? -16.599 -1.456 20.972 1.00 90.31 110 VAL A CA 1
ATOM 860 C C . VAL A 1 110 ? -17.718 -0.746 21.732 1.00 90.31 110 VAL A C 1
ATOM 862 O O . VAL A 1 110 ? -18.407 -1.380 22.530 1.00 90.31 110 VAL A O 1
ATOM 865 N N . TYR A 1 111 ? -17.949 0.545 21.474 1.00 88.62 111 TYR A N 1
ATOM 866 C CA . TYR A 1 111 ? -19.041 1.277 22.117 1.00 88.62 111 TYR A CA 1
ATOM 867 C C . TYR A 1 111 ? -20.402 0.657 21.805 1.00 88.62 111 TYR A C 1
ATOM 869 O O . TYR A 1 111 ? -21.183 0.420 22.730 1.00 88.62 111 TYR A O 1
ATOM 877 N N . LYS A 1 112 ? -20.638 0.290 20.541 1.00 86.81 112 LYS A N 1
ATOM 878 C CA . LYS A 1 112 ? -21.855 -0.407 20.117 1.00 86.81 112 LYS A CA 1
ATOM 879 C C . LYS A 1 112 ? -22.054 -1.726 20.870 1.00 86.81 112 LYS A C 1
ATOM 881 O O . LYS A 1 112 ? -23.155 -1.988 21.347 1.00 86.81 112 LYS A O 1
ATOM 886 N N . LEU A 1 113 ? -21.001 -2.533 21.027 1.00 90.06 113 LEU A N 1
ATOM 887 C CA . LEU A 1 113 ? -21.048 -3.794 21.785 1.00 90.06 113 LEU A CA 1
ATOM 888 C C . LEU A 1 113 ? -21.316 -3.583 23.283 1.00 90.06 113 LEU A C 1
ATOM 890 O O . LEU A 1 113 ? -21.946 -4.421 23.920 1.00 90.06 113 LEU A O 1
ATOM 894 N N . LEU A 1 114 ? -20.880 -2.452 23.839 1.00 91.94 114 LEU A N 1
ATOM 895 C CA . LEU A 1 114 ? -21.138 -2.055 25.226 1.00 91.94 114 LEU A CA 1
ATOM 896 C C . LEU A 1 114 ? -22.504 -1.369 25.423 1.00 91.94 114 LEU A C 1
ATOM 898 O O . LEU A 1 114 ? -22.776 -0.861 26.512 1.00 91.94 114 LEU A O 1
ATOM 902 N N . GLY A 1 115 ? -23.351 -1.310 24.387 1.00 90.00 115 GLY A N 1
ATOM 903 C CA . GLY A 1 115 ? -24.661 -0.653 24.437 1.00 90.00 115 GLY A CA 1
ATOM 904 C C . GLY A 1 115 ? -24.587 0.875 24.520 1.00 90.00 115 GLY A C 1
ATOM 905 O O . GLY A 1 115 ? -25.548 1.521 24.934 1.00 90.00 115 GLY A O 1
ATOM 906 N N . ARG A 1 116 ? -23.444 1.467 24.159 1.00 83.44 116 ARG A N 1
ATOM 907 C CA . ARG A 1 116 ? -23.238 2.917 24.104 1.00 83.44 116 ARG A CA 1
ATOM 908 C C . ARG A 1 116 ? -23.256 3.357 22.643 1.00 83.44 116 ARG A C 1
ATOM 910 O O . ARG A 1 116 ? -22.442 2.904 21.847 1.00 83.44 116 ARG A O 1
ATOM 917 N N . ASN A 1 117 ? -24.154 4.267 22.285 1.00 77.81 117 ASN A N 1
ATOM 918 C CA . ASN A 1 117 ? -24.216 4.794 20.922 1.00 77.81 117 ASN A CA 1
ATOM 919 C C . ASN A 1 117 ? -23.213 5.937 20.761 1.00 77.81 117 ASN A C 1
ATOM 921 O O . ASN A 1 117 ? -23.564 7.092 20.977 1.00 77.81 117 ASN A O 1
ATOM 925 N N . ARG A 1 118 ? -21.971 5.596 20.406 1.00 84.94 118 ARG A N 1
ATOM 926 C CA . ARG A 1 118 ? -20.993 6.557 19.887 1.00 84.94 118 ARG A CA 1
ATOM 927 C C . ARG A 1 118 ? -20.693 6.275 18.425 1.00 84.94 118 ARG A C 1
ATOM 929 O O . ARG A 1 118 ? -20.375 5.143 18.051 1.00 84.94 118 ARG A O 1
ATOM 936 N N . SER A 1 119 ? -20.818 7.315 17.618 1.00 86.75 119 SER A N 1
ATOM 937 C CA . SER A 1 119 ? -20.563 7.287 16.185 1.00 86.75 119 SER A CA 1
ATOM 938 C C . SER A 1 119 ? -19.067 7.219 15.872 1.00 86.75 119 SER A C 1
ATOM 940 O O . SER A 1 119 ? -18.213 7.464 16.729 1.00 86.75 119 SER A O 1
ATOM 942 N N . TYR A 1 120 ? -18.766 6.854 14.629 1.00 88.00 120 TYR A N 1
ATOM 943 C CA . TYR A 1 120 ? -17.419 6.902 14.069 1.00 88.00 120 TYR A CA 1
ATOM 944 C C . TYR A 1 120 ? -16.833 8.320 14.154 1.00 88.00 120 TYR A C 1
ATOM 946 O O . TYR A 1 120 ? -15.732 8.482 14.676 1.00 88.00 120 TYR A O 1
ATOM 954 N N . ASP A 1 121 ? -17.606 9.335 13.752 1.00 85.44 121 ASP A N 1
ATOM 955 C CA . ASP A 1 121 ? -17.167 10.736 13.730 1.00 85.44 121 ASP A CA 1
ATOM 956 C C . ASP A 1 121 ? -16.771 11.229 15.131 1.00 85.44 121 ASP A C 1
ATOM 958 O O . ASP A 1 121 ? -15.700 11.801 15.314 1.00 85.44 121 ASP A O 1
ATOM 962 N N . GLU A 1 122 ? -17.563 10.901 16.159 1.00 84.19 122 GLU A N 1
ATOM 963 C CA . GLU A 1 122 ? -17.223 11.228 17.553 1.00 84.19 122 GLU A CA 1
ATOM 964 C C . GLU A 1 122 ? -15.935 10.537 18.027 1.00 84.19 122 GLU A C 1
ATOM 966 O O . GLU A 1 122 ? -15.182 11.083 18.834 1.00 84.19 122 GLU A O 1
ATOM 971 N N . CYS A 1 123 ? -15.680 9.311 17.560 1.00 85.94 123 CYS A N 1
ATOM 972 C CA . CYS A 1 123 ? -14.473 8.571 17.918 1.00 85.94 123 CYS A CA 1
ATOM 973 C C . CYS A 1 123 ? -13.233 9.122 17.207 1.00 85.94 123 CYS A C 1
ATOM 975 O O . CYS A 1 123 ? -12.154 9.112 17.806 1.00 85.94 123 CYS A O 1
ATOM 977 N N . LEU A 1 124 ? -13.383 9.593 15.967 1.00 81.81 124 LEU A N 1
ATOM 978 C CA . LEU A 1 124 ? -12.321 10.228 15.194 1.00 81.81 124 LEU A CA 1
ATOM 979 C C . LEU A 1 124 ? -11.939 11.586 15.798 1.00 81.81 124 LEU A C 1
ATOM 981 O O . LEU A 1 124 ? -10.760 11.821 16.068 1.00 81.81 124 LEU A O 1
ATOM 985 N N . ASP A 1 125 ? -12.929 12.415 16.143 1.00 85.06 125 ASP A N 1
ATOM 986 C CA . ASP A 1 125 ? -12.718 13.705 16.812 1.00 85.06 125 ASP A CA 1
ATOM 987 C C . ASP A 1 125 ? -11.932 13.556 18.127 1.00 85.06 125 ASP A C 1
ATOM 989 O O . ASP A 1 125 ? -11.01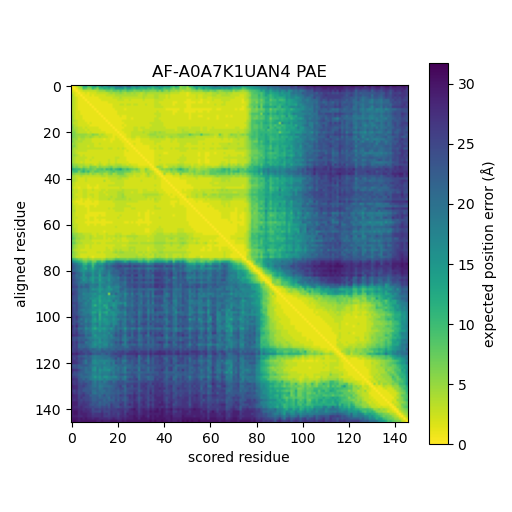4 14.330 18.418 1.00 85.06 125 ASP A O 1
ATOM 993 N N . ASP A 1 126 ? -12.247 12.537 18.934 1.00 83.12 126 ASP A N 1
ATOM 994 C CA . ASP A 1 126 ? -11.527 12.245 20.179 1.00 83.12 126 ASP A CA 1
ATOM 995 C C . ASP A 1 126 ? -10.044 11.902 19.932 1.00 83.12 126 ASP A C 1
ATOM 997 O O . ASP A 1 126 ? -9.174 12.267 20.733 1.00 83.12 126 ASP A O 1
ATOM 1001 N N . ILE A 1 127 ? -9.742 11.193 18.838 1.00 84.00 127 ILE A N 1
ATOM 1002 C CA . ILE A 1 127 ? -8.374 10.819 18.454 1.00 84.00 127 ILE A CA 1
ATOM 1003 C C . ILE A 1 127 ? -7.599 12.065 18.020 1.00 84.00 127 ILE A C 1
ATOM 1005 O O . ILE A 1 127 ? -6.533 12.340 18.579 1.00 84.00 127 ILE A O 1
ATOM 1009 N N . GLU A 1 128 ? -8.160 12.873 17.118 1.00 80.31 128 GLU A N 1
ATOM 1010 C CA . GLU A 1 128 ? -7.512 14.098 16.637 1.00 80.31 128 GLU A CA 1
ATOM 1011 C C . GLU A 1 128 ? -7.239 15.096 17.773 1.00 80.31 128 GLU A C 1
ATOM 1013 O O . GLU A 1 128 ? -6.168 15.714 17.854 1.00 80.31 128 GLU A O 1
ATOM 1018 N N . ASN A 1 129 ? -8.199 15.253 18.689 1.00 78.88 129 ASN A N 1
ATOM 1019 C CA . ASN A 1 129 ? -8.060 16.125 19.853 1.00 78.88 129 ASN A CA 1
ATOM 1020 C C . ASN A 1 129 ? -7.006 15.604 20.844 1.00 78.88 129 ASN A C 1
ATOM 1022 O O . ASN A 1 129 ? -6.241 16.395 21.408 1.00 78.88 129 ASN A O 1
ATOM 1026 N N . GLY A 1 130 ? -6.909 14.282 21.018 1.00 72.44 130 GLY A N 1
ATOM 1027 C CA . GLY A 1 130 ? -5.837 13.641 21.781 1.00 72.44 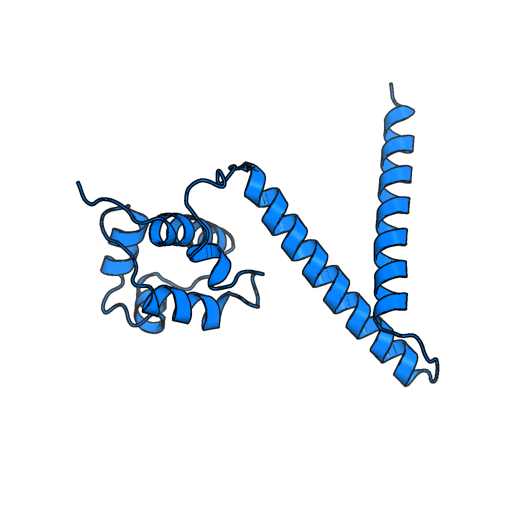130 GLY A CA 1
ATOM 1028 C C . GLY A 1 130 ? -4.450 13.931 21.199 1.00 72.44 130 GLY A C 1
ATOM 1029 O O . GLY A 1 130 ? -3.556 14.371 21.930 1.00 72.44 130 GLY A O 1
ATOM 1030 N N . SER A 1 131 ? -4.292 13.776 19.882 1.00 72.62 131 SER A N 1
ATOM 1031 C CA . SER A 1 131 ? -3.048 14.057 19.152 1.00 72.62 131 SER A CA 1
ATOM 1032 C C . SER A 1 131 ? -2.606 15.519 19.305 1.00 72.62 131 SER A C 1
ATOM 1034 O O . SER A 1 131 ? -1.449 15.795 19.644 1.00 72.62 131 SER A O 1
ATOM 1036 N N . LYS A 1 132 ? -3.535 16.478 19.162 1.00 71.00 132 LYS A N 1
ATOM 1037 C CA . LYS A 1 132 ? -3.264 17.916 19.368 1.00 71.00 132 LYS A CA 1
ATOM 1038 C C . LYS A 1 132 ? -2.777 18.216 20.791 1.00 71.00 132 LYS A C 1
ATOM 1040 O O . LYS A 1 132 ? -1.875 19.040 20.969 1.00 71.00 132 LYS A O 1
ATOM 1045 N N . ARG A 1 133 ? -3.334 17.548 21.809 1.00 66.69 133 ARG A N 1
ATOM 1046 C CA . ARG A 1 133 ? -2.925 17.731 23.213 1.00 66.69 133 ARG A CA 1
ATOM 1047 C C . ARG A 1 133 ? -1.495 17.245 23.457 1.00 66.69 133 ARG A C 1
ATOM 1049 O O . ARG A 1 133 ? -0.689 18.004 23.987 1.00 66.69 133 ARG A O 1
ATOM 1056 N N . ILE A 1 134 ? -1.161 16.040 22.993 1.00 65.56 134 ILE A N 1
ATOM 1057 C CA . ILE A 1 134 ? 0.179 15.447 23.144 1.00 65.56 134 ILE A CA 1
ATOM 1058 C C . ILE A 1 134 ? 1.251 16.327 22.485 1.00 65.56 134 ILE A C 1
ATOM 1060 O O . ILE A 1 134 ? 2.294 16.597 23.081 1.00 65.56 134 ILE A O 1
ATOM 1064 N N . LEU A 1 135 ? 0.988 16.834 21.276 1.00 67.06 135 LEU A N 1
ATOM 1065 C CA . LEU A 1 135 ? 1.918 17.726 20.574 1.00 67.06 135 LEU A CA 1
ATOM 1066 C C . LEU A 1 135 ? 2.150 19.046 21.322 1.00 67.06 135 LEU A C 1
ATOM 1068 O O . LEU A 1 135 ? 3.275 19.553 21.360 1.00 67.06 135 LEU A O 1
ATOM 1072 N N . ASN A 1 136 ? 1.102 19.604 21.930 1.00 65.06 136 ASN A N 1
ATOM 1073 C CA . ASN A 1 136 ? 1.219 20.809 22.748 1.00 65.06 136 ASN A CA 1
ATOM 1074 C C . ASN A 1 136 ? 2.031 20.562 24.025 1.00 65.06 136 ASN A C 1
ATOM 1076 O O . ASN A 1 136 ? 2.860 21.405 24.380 1.00 65.06 136 ASN A O 1
ATOM 1080 N N . ASP A 1 137 ? 1.851 19.411 24.672 1.00 64.38 137 ASP A N 1
ATOM 1081 C CA . ASP A 1 137 ? 2.613 19.027 25.863 1.00 64.38 137 ASP A CA 1
ATOM 1082 C C . ASP A 1 137 ? 4.106 18.853 25.530 1.00 64.38 137 ASP A C 1
ATOM 1084 O O . ASP A 1 137 ? 4.957 19.460 26.182 1.00 64.38 137 ASP A O 1
ATOM 1088 N N . LEU A 1 138 ? 4.436 18.156 24.434 1.00 56.56 138 LEU A N 1
ATOM 1089 C CA . LEU A 1 138 ? 5.819 17.994 23.958 1.00 56.56 138 LEU A CA 1
ATOM 1090 C C . LEU A 1 138 ? 6.498 19.336 23.634 1.00 56.56 138 LEU A C 1
ATOM 1092 O O . LEU A 1 138 ? 7.656 19.564 23.996 1.00 56.56 138 LEU A O 1
ATOM 1096 N N . ARG A 1 139 ? 5.778 20.264 22.988 1.00 64.38 139 ARG A N 1
ATOM 1097 C CA . ARG A 1 139 ? 6.289 21.614 22.682 1.00 64.38 139 ARG A CA 1
ATOM 1098 C C . ARG A 1 139 ? 6.569 22.432 23.942 1.00 64.38 139 ARG A C 1
ATOM 1100 O O . ARG A 1 139 ? 7.533 23.197 23.963 1.00 64.38 139 ARG A O 1
ATOM 1107 N N . ARG A 1 140 ? 5.747 22.290 24.983 1.00 63.69 140 ARG A N 1
ATOM 1108 C CA . ARG A 1 140 ? 5.944 22.970 26.273 1.00 63.69 140 ARG A CA 1
ATOM 1109 C C . ARG A 1 140 ? 7.129 22.386 27.038 1.00 63.69 140 ARG A C 1
ATOM 1111 O O . ARG A 1 140 ? 7.939 23.154 27.548 1.00 63.69 140 ARG A O 1
ATOM 1118 N N . SER A 1 141 ? 7.289 21.063 27.042 1.00 57.19 141 SER A N 1
ATOM 1119 C CA . SER A 1 141 ? 8.430 20.395 27.680 1.00 57.19 141 SER A CA 1
ATOM 1120 C C . SER A 1 141 ? 9.777 20.739 27.033 1.00 57.19 141 SER A C 1
ATOM 1122 O O . SER A 1 141 ? 10.777 20.839 27.739 1.00 57.19 141 SER A O 1
ATOM 1124 N N . ASN A 1 142 ? 9.815 20.982 25.718 1.00 52.62 142 ASN A N 1
ATOM 1125 C CA . ASN A 1 142 ? 11.042 21.397 25.025 1.00 52.62 142 ASN A CA 1
ATOM 1126 C C . ASN A 1 142 ? 11.380 22.890 25.186 1.00 52.62 142 ASN A C 1
ATOM 1128 O O . ASN A 1 142 ? 12.550 23.249 25.111 1.00 52.62 142 ASN A O 1
ATOM 1132 N N . LYS A 1 143 ? 10.398 23.765 25.453 1.00 54.19 143 LYS A N 1
ATOM 1133 C CA . LYS A 1 143 ? 10.642 25.200 25.709 1.00 54.19 143 LYS A CA 1
ATOM 1134 C C . LYS A 1 143 ? 11.206 25.506 27.102 1.00 54.19 143 LYS A C 1
ATOM 1136 O O . LYS A 1 143 ? 11.705 26.602 27.307 1.00 54.19 143 LYS A O 1
ATOM 1141 N N . GLY A 1 144 ? 11.134 24.565 28.045 1.00 49.78 144 GLY A N 1
ATOM 1142 C CA . GLY A 1 144 ? 11.672 24.720 29.404 1.00 49.78 144 GLY A CA 1
ATOM 1143 C C . GLY A 1 144 ? 13.120 24.247 29.591 1.00 49.78 144 GLY A C 1
ATOM 1144 O O . GLY A 1 144 ? 13.568 24.147 30.727 1.00 49.78 144 GLY A O 1
ATOM 1145 N N . ARG A 1 145 ? 13.824 23.889 28.507 1.00 51.22 145 ARG A N 1
ATOM 1146 C CA . ARG A 1 145 ? 15.209 23.371 28.523 1.00 51.22 145 ARG A CA 1
ATOM 1147 C C . ARG A 1 145 ? 16.227 24.284 27.819 1.00 51.22 145 ARG A C 1
ATOM 1149 O O . ARG A 1 145 ? 17.347 23.841 27.580 1.00 51.22 145 ARG A O 1
ATOM 1156 N N . GLY A 1 146 ? 15.822 25.503 27.456 1.00 40.44 146 GLY A N 1
ATOM 1157 C CA . GLY A 1 146 ? 16.685 26.535 26.868 1.00 40.44 146 GLY A CA 1
ATOM 1158 C C . GLY A 1 146 ? 17.153 27.545 27.899 1.00 40.44 146 GLY A C 1
ATOM 1159 O O . GLY A 1 146 ? 16.370 27.802 28.841 1.00 40.44 146 GLY A O 1
#